Protein AF-A0A1S0TEB5-F1 (afdb_monomer)

Radius of gyration: 17.32 Å; Cα contacts (8 Å, |Δi|>4): 103; chains: 1; bounding box: 40×22×48 Å

Mean predicted aligned error: 4.89 Å

Foldseek 3Di:
DCVVPVDADAAEAEAEPVCVVVVVVVVVVCPPPRYHYHYFYFDKAFDADPPPRHGPDPDPPDPPNVRIDRPDPVSCVVRCVVVCVVVVVVVVVHD

Sequence (95 aa):
MNRTYDVNVPLVLMNSFNTDEDTKKLLRKYKNVQVDVYSFCQSKYPRILKESLMPIVKNVSDSDHDEWYPPGHGNFYEAFYNSGLLDKFLQDGKQ

Nearest PDB structures (foldseek):
  7ppr-assembly1_A  TM=9.681E-01  e=2.221E-10  Aspergillus fumigatus
  4r7p-assembly1_A  TM=9.517E-01  e=3.768E-10  Homo sapiens
  7ppr-assembly1_B  TM=9.573E-01  e=4.026E-10  Aspergillus fumigatus
  5weg-assembly1_A  TM=9.722E-01  e=1.628E-08  Saccharum hybrid cultivar SP80-3280
  2q4j-assembly2_B  TM=9.241E-01  e=1.335E-08  Arabidopsis thaliana

pLDDT: mean 90.79, std 6.61, range [63.44, 97.31]

Organism: Loa loa (NCBI:txid7209)

Solvent-accessible surface area (backbone atoms only — not comparable to full-atom values): 5944 Å² total; per-residue (Å²): 102,35,88,76,69,79,48,89,66,71,45,77,44,83,31,39,86,92,42,37,68,61,48,58,59,54,51,65,76,50,73,85,50,92,54,56,75,48,74,47,57,41,62,78,42,69,38,63,37,84,90,77,71,40,61,64,56,89,50,92,83,57,78,66,64,82,44,40,43,67,80,54,80,79,40,49,62,60,31,41,52,74,62,47,53,50,63,50,39,49,73,73,69,54,132

Structure (mmCIF, N/CA/C/O backbone):
data_AF-A0A1S0TEB5-F1
#
_entry.id   AF-A0A1S0TEB5-F1
#
loop_
_atom_site.group_PDB
_atom_site.id
_atom_site.type_symbol
_atom_site.label_atom_id
_atom_site.label_alt_id
_atom_site.label_comp_id
_atom_site.label_asym_id
_atom_site.label_entity_id
_atom_site.label_seq_id
_atom_site.pdbx_PDB_ins_code
_atom_site.Cartn_x
_atom_site.Cartn_y
_atom_site.Cartn_z
_atom_site.occupancy
_atom_site.B_iso_or_equiv
_atom_site.auth_seq_id
_atom_site.auth_comp_id
_atom_site.auth_asym_id
_atom_site.auth_atom_id
_atom_site.pdbx_PDB_model_num
ATOM 1 N N . MET A 1 1 ? -16.067 12.412 15.796 1.00 75.75 1 MET A N 1
ATOM 2 C CA . MET A 1 1 ? -16.815 11.396 15.026 1.00 75.75 1 MET A CA 1
ATOM 3 C C . MET A 1 1 ? -17.018 10.134 15.855 1.00 75.75 1 MET A C 1
ATOM 5 O O . MET A 1 1 ? -18.058 10.085 16.489 1.00 75.75 1 MET A O 1
ATOM 9 N N . ASN A 1 2 ? -16.048 9.214 15.991 1.00 86.38 2 ASN A N 1
ATOM 10 C CA . ASN A 1 2 ? -16.215 7.992 16.811 1.00 86.38 2 ASN A CA 1
ATOM 11 C C . ASN A 1 2 ? -16.688 8.285 18.250 1.00 86.38 2 ASN A C 1
ATOM 13 O O . ASN A 1 2 ? -17.743 7.822 18.655 1.00 86.38 2 ASN A O 1
ATOM 17 N N . ARG A 1 3 ? -15.992 9.177 18.976 1.00 85.75 3 ARG A N 1
ATOM 18 C CA . ARG A 1 3 ? -16.386 9.613 20.337 1.00 85.75 3 ARG A CA 1
ATOM 19 C C . ARG A 1 3 ? -17.717 10.368 20.409 1.00 85.75 3 ARG A C 1
ATOM 21 O O . ARG A 1 3 ? -18.325 10.429 21.464 1.00 85.75 3 ARG A O 1
ATOM 28 N N . THR A 1 4 ? -18.111 11.024 19.321 1.00 90.94 4 THR A N 1
ATOM 29 C CA . THR A 1 4 ? -19.290 11.903 19.284 1.00 90.94 4 THR A CA 1
ATOM 30 C C . THR A 1 4 ? -20.567 11.107 19.048 1.00 90.94 4 THR A C 1
ATOM 32 O O . THR A 1 4 ? -21.607 11.460 19.585 1.00 90.94 4 THR A O 1
ATOM 35 N N . TYR A 1 5 ? -20.477 10.054 18.234 1.00 90.88 5 TYR A N 1
ATOM 36 C CA . TYR A 1 5 ? -21.620 9.263 17.780 1.00 90.88 5 TYR A CA 1
ATOM 37 C C . TYR A 1 5 ? -21.623 7.833 18.329 1.00 90.88 5 TYR A C 1
ATOM 39 O O . TYR A 1 5 ? -22.478 7.055 17.935 1.00 90.88 5 TYR A O 1
ATOM 47 N N . ASP A 1 6 ? -20.673 7.495 19.205 1.00 88.81 6 ASP A N 1
ATOM 48 C CA . ASP A 1 6 ? -20.476 6.146 19.747 1.00 88.81 6 ASP A CA 1
ATOM 49 C C . ASP A 1 6 ? -20.420 5.066 18.651 1.00 88.81 6 ASP A C 1
ATOM 51 O O . ASP A 1 6 ? -21.086 4.035 18.685 1.00 88.81 6 ASP A O 1
ATOM 55 N N . VAL A 1 7 ? -19.623 5.349 17.617 1.00 90.44 7 VAL A N 1
ATOM 56 C CA . VAL A 1 7 ? -19.403 4.458 16.469 1.00 90.44 7 VAL A CA 1
ATOM 57 C C . VAL A 1 7 ? -17.930 4.098 16.334 1.00 90.44 7 VAL A C 1
ATOM 59 O O . VAL A 1 7 ? -17.050 4.837 16.782 1.00 90.44 7 VAL A O 1
ATOM 62 N N . ASN A 1 8 ? -17.659 2.992 15.641 1.00 87.50 8 ASN A N 1
ATOM 63 C CA . ASN A 1 8 ? -16.310 2.582 15.267 1.00 87.50 8 ASN A CA 1
ATOM 64 C C . ASN A 1 8 ? -16.125 2.612 13.740 1.00 87.50 8 ASN A C 1
ATOM 66 O O . ASN A 1 8 ? -16.434 1.643 13.033 1.00 87.50 8 ASN A O 1
ATOM 70 N N . VAL A 1 9 ? -15.652 3.755 13.236 1.00 92.38 9 VAL A N 1
ATOM 71 C CA . VAL A 1 9 ? -15.228 3.923 11.841 1.00 92.38 9 VAL A CA 1
ATOM 72 C C . VAL A 1 9 ? -13.712 3.709 11.756 1.00 92.38 9 VAL A C 1
ATOM 74 O O . VAL A 1 9 ? -12.979 4.451 12.422 1.00 92.38 9 VAL A O 1
ATOM 77 N N . PRO A 1 10 ? -13.233 2.727 10.965 1.00 93.00 10 PRO A N 1
ATOM 78 C CA . PRO A 1 10 ? -11.807 2.472 10.804 1.00 93.00 10 PRO A CA 1
ATOM 79 C C . PRO A 1 10 ? -11.147 3.518 9.894 1.00 93.00 10 PRO A C 1
ATOM 81 O O . PRO A 1 10 ? -11.761 4.021 8.952 1.00 93.00 10 PRO A O 1
ATOM 84 N N . LEU A 1 11 ? -9.870 3.808 10.143 1.00 93.75 11 LEU A N 1
ATOM 85 C CA . LEU A 1 11 ? -9.010 4.589 9.252 1.00 93.75 11 LEU A CA 1
ATOM 86 C C . LEU A 1 11 ? -8.088 3.635 8.493 1.00 93.75 11 LEU A C 1
ATOM 88 O O . LEU A 1 11 ? -7.361 2.861 9.110 1.00 93.75 11 LEU A O 1
ATOM 92 N N . VAL A 1 12 ? -8.078 3.712 7.164 1.00 95.12 12 VAL A N 1
ATOM 93 C CA . VAL A 1 12 ? -7.194 2.898 6.321 1.00 95.12 12 VAL A CA 1
ATOM 94 C C . VAL A 1 12 ? -6.219 3.805 5.581 1.00 95.12 12 VAL A C 1
ATOM 96 O O . VAL A 1 12 ? -6.635 4.730 4.886 1.00 95.12 12 VAL A O 1
ATOM 99 N N . LEU A 1 13 ? -4.921 3.540 5.726 1.00 95.50 13 LEU A N 1
ATOM 100 C CA . LEU A 1 13 ? -3.847 4.282 5.069 1.00 95.50 13 LEU A CA 1
ATOM 101 C C . LEU A 1 13 ? -3.226 3.437 3.950 1.00 95.50 13 LEU A C 1
ATOM 103 O O . LEU A 1 13 ? -2.663 2.373 4.209 1.00 95.50 13 LEU A O 1
ATOM 107 N N . MET A 1 14 ? -3.311 3.918 2.709 1.00 96.12 14 MET A N 1
ATOM 108 C CA . MET A 1 14 ? -2.564 3.343 1.589 1.00 96.12 14 MET A CA 1
ATOM 109 C C . MET A 1 14 ? -1.173 3.980 1.528 1.00 96.12 14 MET A C 1
ATOM 111 O O . MET A 1 14 ? -1.035 5.158 1.192 1.00 96.12 14 MET A O 1
ATOM 115 N N . ASN A 1 15 ? -0.143 3.195 1.828 1.00 96.31 15 ASN A N 1
ATOM 116 C CA . ASN A 1 15 ? 1.250 3.624 1.807 1.00 96.31 15 ASN A CA 1
ATOM 117 C C . ASN A 1 15 ? 1.927 3.287 0.472 1.00 96.31 15 ASN A C 1
ATOM 119 O O . ASN A 1 15 ? 1.412 2.540 -0.360 1.00 96.31 15 ASN A O 1
ATOM 123 N N . SER A 1 16 ? 3.118 3.836 0.265 1.00 93.94 16 SER A N 1
ATOM 124 C CA . SER A 1 16 ? 4.074 3.368 -0.743 1.00 93.94 16 SER A CA 1
ATOM 125 C C . SER A 1 16 ? 5.239 2.670 -0.055 1.00 93.94 16 SER A C 1
ATOM 127 O O . SER A 1 16 ? 5.455 2.879 1.137 1.00 93.94 16 SER A O 1
ATOM 129 N N . PHE A 1 17 ? 6.055 1.926 -0.801 1.00 91.25 17 PHE A N 1
ATOM 130 C CA . PHE A 1 17 ? 7.288 1.352 -0.253 1.00 91.25 17 PHE A CA 1
ATOM 131 C C . PHE A 1 17 ? 8.233 2.416 0.341 1.00 91.25 17 PHE A C 1
ATOM 133 O O . PHE A 1 17 ? 8.983 2.108 1.259 1.00 91.25 17 PHE A O 1
ATOM 140 N N . ASN A 1 18 ? 8.140 3.673 -0.115 1.00 89.44 18 ASN A N 1
ATOM 141 C CA . ASN A 1 18 ? 8.901 4.801 0.430 1.00 89.44 18 ASN A CA 1
ATOM 142 C C . ASN A 1 18 ? 8.358 5.325 1.768 1.00 89.44 18 ASN A C 1
ATOM 144 O O . ASN A 1 18 ? 9.076 6.007 2.488 1.00 89.44 18 ASN A O 1
ATOM 148 N N . THR A 1 19 ? 7.088 5.069 2.092 1.00 93.38 19 THR A N 1
ATOM 149 C CA . THR A 1 19 ? 6.415 5.663 3.261 1.00 93.38 19 THR A CA 1
ATOM 150 C C . THR A 1 19 ? 5.922 4.638 4.275 1.00 93.38 19 THR A C 1
ATOM 152 O O . THR A 1 19 ? 5.548 5.019 5.384 1.00 93.38 19 THR A O 1
ATOM 155 N N . ASP A 1 20 ? 5.903 3.351 3.929 1.00 93.00 20 ASP A N 1
ATOM 156 C CA . ASP A 1 20 ? 5.245 2.317 4.725 1.00 93.00 20 ASP A CA 1
ATOM 157 C C . ASP A 1 20 ? 5.899 2.117 6.097 1.00 93.00 20 ASP A C 1
ATOM 159 O O . ASP A 1 20 ? 5.224 2.183 7.126 1.00 93.00 20 ASP A O 1
ATOM 163 N N . GLU A 1 21 ? 7.224 1.971 6.137 1.00 92.31 21 GLU A N 1
ATOM 164 C CA . GLU A 1 21 ? 7.956 1.761 7.391 1.00 92.31 21 GLU A CA 1
ATOM 165 C C . GLU A 1 21 ? 7.858 2.961 8.336 1.00 92.31 21 GLU A C 1
ATOM 167 O O . GLU A 1 21 ? 7.634 2.805 9.541 1.00 92.31 21 GLU A O 1
ATOM 172 N N . ASP A 1 22 ? 7.965 4.175 7.805 1.00 93.31 22 ASP A N 1
ATOM 173 C CA . ASP A 1 22 ? 7.878 5.384 8.619 1.00 93.31 22 ASP A CA 1
ATOM 174 C C . ASP A 1 22 ? 6.450 5.643 9.105 1.00 93.31 22 ASP A C 1
ATOM 176 O O . ASP A 1 22 ? 6.252 6.008 10.270 1.00 93.31 22 ASP A O 1
ATOM 180 N N . THR A 1 23 ? 5.445 5.338 8.280 1.00 92.56 23 THR A N 1
ATOM 181 C CA . THR A 1 23 ? 4.035 5.378 8.690 1.00 92.56 23 THR A CA 1
ATOM 182 C C . THR A 1 23 ? 3.778 4.378 9.815 1.00 92.56 23 THR A C 1
ATOM 184 O O . THR A 1 23 ? 3.242 4.751 10.860 1.00 92.56 23 THR A O 1
ATOM 187 N N . LYS A 1 24 ? 4.235 3.128 9.679 1.00 90.31 24 LYS A N 1
ATOM 188 C CA . LYS A 1 24 ? 4.110 2.096 10.725 1.00 90.31 24 LYS A CA 1
ATOM 189 C C . LYS A 1 24 ? 4.787 2.504 12.033 1.00 90.31 24 LYS A C 1
ATOM 191 O O . LYS A 1 24 ? 4.231 2.265 13.108 1.00 90.31 24 LYS A O 1
ATOM 196 N N . LYS A 1 25 ? 5.968 3.130 11.979 1.00 91.69 25 LYS A N 1
ATOM 197 C CA . LYS A 1 25 ? 6.646 3.668 13.175 1.00 91.69 25 LYS A CA 1
ATOM 198 C C . LYS A 1 25 ? 5.825 4.780 13.826 1.00 91.69 25 LYS A C 1
ATOM 200 O O . LYS A 1 25 ? 5.683 4.786 15.050 1.00 91.69 25 LYS A O 1
ATOM 205 N N . LEU A 1 26 ? 5.268 5.694 13.031 1.00 89.50 26 LEU A N 1
ATOM 206 C CA . LEU A 1 26 ? 4.460 6.809 13.521 1.00 89.50 26 LEU A CA 1
ATOM 207 C C . LEU A 1 26 ? 3.151 6.333 14.166 1.00 89.50 26 LEU A C 1
ATOM 209 O O . LEU A 1 26 ? 2.797 6.814 15.244 1.00 89.50 26 LEU A O 1
ATOM 213 N N . LEU A 1 27 ? 2.479 5.343 13.572 1.00 87.44 27 LEU A N 1
ATOM 214 C CA . LEU A 1 27 ? 1.224 4.779 14.085 1.00 87.44 27 LEU A CA 1
ATOM 215 C C . LEU A 1 27 ? 1.354 4.215 15.505 1.00 87.44 27 LEU A C 1
ATOM 217 O O . LEU A 1 27 ? 0.404 4.282 16.285 1.00 87.44 27 LEU A O 1
ATOM 221 N N . ARG A 1 28 ? 2.546 3.753 15.908 1.00 85.19 28 ARG A N 1
ATOM 222 C CA . ARG A 1 28 ? 2.799 3.299 17.289 1.00 85.19 28 ARG A CA 1
ATOM 223 C C . ARG A 1 28 ? 2.552 4.391 18.335 1.00 85.19 28 ARG A C 1
ATOM 225 O O . ARG A 1 28 ? 2.262 4.049 19.478 1.00 85.19 28 ARG A O 1
ATOM 232 N N . LYS A 1 29 ? 2.640 5.675 17.965 1.00 85.31 29 LYS A N 1
ATOM 233 C CA . LYS A 1 29 ? 2.368 6.810 18.864 1.00 85.31 29 LYS A CA 1
ATOM 234 C C . LYS A 1 29 ? 0.873 7.028 19.121 1.00 85.31 29 LYS A C 1
ATOM 236 O O . LYS A 1 29 ? 0.521 7.633 20.127 1.00 85.31 29 LYS A O 1
ATOM 241 N N . TYR A 1 30 ? 0.001 6.519 18.250 1.00 81.50 30 TYR A N 1
ATOM 242 C CA . TYR A 1 30 ? -1.446 6.764 18.285 1.00 81.50 30 TYR A CA 1
ATOM 243 C C . TYR A 1 30 ? -2.262 5.589 18.838 1.00 81.50 30 TYR A C 1
ATOM 245 O O . TYR A 1 30 ? -3.485 5.594 18.737 1.00 81.50 30 TYR A O 1
ATOM 253 N N . LYS A 1 31 ? -1.614 4.613 19.490 1.00 76.00 31 LYS A N 1
ATOM 254 C CA . LYS A 1 31 ? -2.274 3.426 20.070 1.00 76.00 31 LYS A CA 1
ATOM 255 C C . LYS A 1 31 ? -3.397 3.733 21.071 1.00 76.00 31 LYS A C 1
ATOM 257 O O . LYS A 1 31 ? -4.245 2.882 21.291 1.00 76.00 31 LYS A O 1
ATOM 262 N N . ASN A 1 32 ? -3.399 4.925 21.671 1.00 80.62 32 ASN A N 1
ATOM 263 C CA . ASN A 1 32 ? -4.383 5.328 22.683 1.00 80.62 32 ASN A CA 1
ATOM 264 C C . ASN A 1 32 ? -5.556 6.141 22.105 1.00 80.62 32 ASN A C 1
ATOM 266 O O . ASN A 1 32 ? -6.372 6.667 22.862 1.00 80.62 32 ASN A O 1
ATOM 270 N N . VAL A 1 33 ? -5.631 6.306 20.781 1.00 82.75 33 VAL A N 1
ATOM 271 C CA . VAL A 1 33 ? -6.755 6.983 20.125 1.00 82.75 33 VAL A CA 1
ATOM 272 C C . VAL A 1 33 ? -7.849 5.955 19.844 1.00 82.75 33 VAL A C 1
ATOM 274 O O . VAL A 1 33 ? -7.562 4.863 19.371 1.00 82.75 33 VAL A O 1
ATOM 277 N N . GLN A 1 34 ? -9.109 6.304 20.117 1.00 81.69 34 GLN A N 1
ATOM 278 C CA . GLN A 1 34 ? -10.280 5.449 19.873 1.00 81.69 34 GLN A CA 1
ATOM 279 C C . GLN A 1 34 ? -10.627 5.385 18.369 1.00 81.69 34 GLN A C 1
ATOM 281 O O . GLN A 1 34 ? -11.654 5.901 17.914 1.00 81.69 34 GLN A O 1
ATOM 286 N N . VAL A 1 35 ? -9.717 4.817 17.583 1.00 88.00 35 VAL A N 1
ATOM 287 C CA . VAL A 1 35 ? -9.863 4.566 16.149 1.00 88.00 35 VAL A CA 1
ATOM 288 C C . VAL A 1 35 ? -9.016 3.359 15.762 1.00 88.00 35 VAL A C 1
ATOM 290 O O . VAL A 1 35 ? -7.823 3.312 16.060 1.00 88.00 35 VAL A O 1
ATOM 293 N N . ASP A 1 36 ? -9.625 2.397 15.076 1.00 90.38 36 ASP A N 1
ATOM 294 C CA . ASP A 1 36 ? -8.882 1.287 14.491 1.00 90.38 36 ASP A CA 1
ATOM 295 C C . ASP A 1 36 ? -8.160 1.781 13.236 1.00 90.38 36 ASP A C 1
ATOM 297 O O . ASP A 1 36 ? -8.799 2.215 12.274 1.00 90.38 36 ASP A O 1
ATOM 301 N N . VAL A 1 37 ? -6.826 1.740 13.252 1.00 92.38 37 VAL A N 1
ATOM 302 C CA . VAL A 1 37 ? -6.004 2.163 12.115 1.00 92.38 37 VAL A CA 1
ATOM 303 C C . VAL A 1 37 ? -5.394 0.953 11.427 1.00 92.38 37 VAL A C 1
ATOM 305 O O . VAL A 1 37 ? -4.659 0.180 12.040 1.00 92.38 37 VAL A O 1
ATOM 308 N N . TYR A 1 38 ? -5.659 0.837 10.132 1.00 93.19 38 TYR A N 1
ATOM 309 C CA . TYR A 1 38 ? -5.095 -0.166 9.242 1.00 93.19 38 TYR A CA 1
ATOM 310 C C . TYR A 1 38 ? -4.200 0.519 8.214 1.00 93.19 38 TYR A C 1
ATOM 312 O O . TYR A 1 38 ? -4.428 1.664 7.825 1.00 93.19 38 TYR A O 1
ATOM 320 N N . SER A 1 39 ? -3.182 -0.189 7.744 1.00 94.50 39 SER A N 1
ATOM 321 C CA . SER A 1 39 ? -2.334 0.286 6.657 1.00 94.50 39 SER A CA 1
ATOM 322 C C . SER A 1 39 ? -1.982 -0.858 5.726 1.00 94.50 39 SER A C 1
ATOM 324 O O . SER A 1 39 ? -1.698 -1.959 6.199 1.00 94.50 39 SER A O 1
ATOM 326 N N . PHE A 1 40 ? -1.941 -0.580 4.430 1.00 95.81 40 PHE A N 1
ATOM 327 C CA . PHE A 1 40 ? -1.445 -1.507 3.419 1.00 95.81 40 PHE A CA 1
ATOM 328 C C . PHE A 1 40 ? -0.524 -0.768 2.451 1.00 95.81 40 PHE A C 1
ATOM 330 O O . PHE A 1 40 ? -0.656 0.439 2.245 1.00 95.81 40 PHE A O 1
ATOM 337 N N . CYS A 1 41 ? 0.433 -1.491 1.880 1.00 95.62 41 CYS A N 1
ATOM 338 C CA . CYS A 1 41 ? 1.392 -0.928 0.942 1.00 95.62 41 CYS A CA 1
ATOM 339 C C . CYS A 1 41 ? 0.921 -1.194 -0.489 1.00 95.62 41 CYS A C 1
ATOM 341 O O . CYS A 1 41 ? 0.572 -2.325 -0.827 1.00 95.62 41 CYS A O 1
ATOM 343 N N . GLN A 1 42 ? 0.904 -0.153 -1.319 1.00 96.12 42 GLN A N 1
ATOM 344 C CA . GLN A 1 42 ? 0.654 -0.302 -2.749 1.00 96.12 42 GLN A CA 1
ATOM 345 C C . GLN A 1 42 ? 1.822 -1.026 -3.436 1.00 96.12 42 GLN A C 1
ATOM 347 O O . GLN A 1 42 ? 2.939 -1.081 -2.910 1.00 96.12 42 GLN A O 1
ATOM 352 N N . SER A 1 43 ? 1.577 -1.565 -4.626 1.00 95.00 43 SER A N 1
ATOM 353 C CA . SER A 1 43 ? 2.581 -2.300 -5.390 1.00 95.00 43 SER A CA 1
ATOM 354 C C . SER A 1 43 ? 3.773 -1.421 -5.796 1.00 95.00 43 SER A C 1
ATOM 356 O O . SER A 1 43 ? 3.721 -0.190 -5.794 1.00 95.00 43 SER A O 1
ATOM 358 N N . LYS A 1 44 ? 4.869 -2.075 -6.184 1.00 92.81 44 LYS A N 1
ATOM 359 C CA . LYS A 1 44 ? 6.116 -1.446 -6.630 1.00 92.81 44 LYS A CA 1
ATOM 360 C C . LYS A 1 44 ? 6.485 -2.017 -7.997 1.00 92.81 44 LYS A C 1
ATOM 362 O O . LYS A 1 44 ? 6.637 -3.228 -8.121 1.00 92.81 44 LYS A O 1
ATOM 367 N N . TYR A 1 45 ? 6.556 -1.166 -9.017 1.00 93.12 45 TYR A N 1
ATOM 368 C CA . TYR A 1 45 ? 6.773 -1.575 -10.409 1.00 93.12 45 TYR A CA 1
ATOM 369 C C . TYR A 1 45 ? 8.138 -1.067 -10.892 1.00 93.12 45 TYR A C 1
ATOM 371 O O . TYR A 1 45 ? 8.557 0.020 -10.479 1.00 93.12 45 TYR A O 1
ATOM 379 N N . PRO A 1 46 ? 8.865 -1.836 -11.721 1.00 93.50 46 PRO A N 1
ATOM 380 C CA . PRO A 1 46 ? 10.150 -1.397 -12.237 1.00 93.50 46 PRO A CA 1
ATOM 381 C C . PRO A 1 46 ? 9.938 -0.326 -13.304 1.00 93.50 46 PRO A C 1
ATOM 383 O O . PRO A 1 46 ? 9.063 -0.445 -14.165 1.00 93.50 46 PRO A O 1
ATOM 386 N N . ARG A 1 47 ? 10.746 0.730 -13.267 1.00 93.19 47 ARG A N 1
ATOM 387 C CA . ARG A 1 47 ? 10.773 1.726 -14.338 1.00 93.19 47 ARG A CA 1
ATOM 388 C C . ARG A 1 47 ? 11.316 1.090 -15.613 1.00 93.19 47 ARG A C 1
ATOM 390 O O . ARG A 1 47 ? 12.128 0.166 -15.574 1.00 93.19 47 ARG A O 1
ATOM 397 N N . ILE A 1 48 ? 10.879 1.625 -16.745 1.00 94.38 48 ILE A N 1
ATOM 398 C CA . ILE A 1 48 ? 11.267 1.167 -18.077 1.00 94.38 48 ILE A CA 1
ATOM 399 C C . ILE A 1 48 ? 12.209 2.196 -18.710 1.00 94.38 48 ILE A C 1
ATOM 401 O O . ILE A 1 48 ? 11.924 3.396 -18.680 1.00 94.38 48 ILE A O 1
ATOM 405 N N . LEU A 1 49 ? 13.319 1.730 -19.291 1.00 94.00 49 LEU A N 1
ATOM 406 C CA . LEU A 1 49 ? 14.207 2.551 -20.116 1.00 94.00 49 LEU A CA 1
ATOM 407 C C . LEU A 1 49 ? 13.482 2.968 -21.393 1.00 94.00 49 LEU A C 1
ATOM 409 O O . LEU A 1 49 ? 12.923 2.130 -22.101 1.00 94.00 49 LEU A O 1
ATOM 413 N N . LYS A 1 50 ? 13.525 4.259 -21.722 1.00 94.56 50 LYS A N 1
ATOM 414 C CA . LYS A 1 50 ? 12.7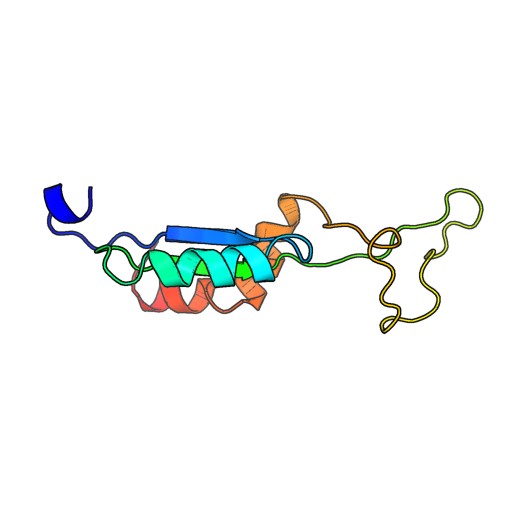96 4.803 -22.873 1.00 94.56 50 LYS A CA 1
ATOM 415 C C . LYS A 1 50 ? 13.326 4.256 -24.200 1.00 94.56 50 LYS A C 1
ATOM 417 O O . LYS A 1 50 ? 12.545 4.032 -25.118 1.00 94.56 50 LYS A O 1
ATOM 422 N N . GLU A 1 51 ? 14.636 4.058 -24.301 1.00 95.69 51 GLU A N 1
ATOM 423 C CA . GLU A 1 51 ? 15.318 3.679 -25.539 1.00 95.69 51 GLU A CA 1
ATOM 424 C C . GLU A 1 51 ? 15.134 2.193 -25.864 1.00 95.69 51 GLU A C 1
ATOM 426 O O . GLU A 1 51 ? 14.903 1.845 -27.018 1.00 95.69 51 GLU A O 1
ATOM 431 N N . SER A 1 52 ? 15.236 1.317 -24.859 1.00 94.88 52 SER A N 1
ATOM 432 C CA . SER A 1 52 ? 15.147 -0.139 -25.046 1.00 94.88 52 SER A CA 1
ATOM 433 C C . SER A 1 52 ? 13.759 -0.713 -24.775 1.00 94.88 52 SER A C 1
ATOM 435 O O . SER A 1 52 ? 13.500 -1.850 -25.158 1.00 94.88 52 SER A O 1
ATOM 437 N N . LEU A 1 53 ? 12.882 0.043 -24.105 1.00 94.88 53 LEU A N 1
ATOM 438 C CA . LEU A 1 53 ? 11.596 -0.426 -23.576 1.00 94.88 53 LEU A CA 1
ATOM 439 C C . LEU A 1 53 ? 11.725 -1.623 -22.615 1.00 94.88 53 LEU A C 1
ATOM 441 O O . LEU A 1 53 ? 10.758 -2.346 -22.382 1.00 94.88 53 LEU A O 1
ATOM 445 N N . MET A 1 54 ? 12.908 -1.808 -22.025 1.00 94.69 54 MET A N 1
ATOM 446 C CA . MET A 1 54 ? 13.193 -2.860 -21.048 1.00 94.69 54 MET A CA 1
ATOM 447 C C . MET A 1 54 ? 13.234 -2.297 -19.620 1.00 94.69 54 MET A C 1
ATOM 449 O O . MET A 1 54 ? 13.538 -1.112 -19.444 1.00 94.69 54 MET A O 1
ATOM 453 N N . PRO A 1 55 ? 12.968 -3.119 -18.587 1.00 92.25 55 PRO A N 1
ATOM 454 C CA . PRO A 1 55 ? 13.139 -2.710 -17.197 1.00 92.25 55 PRO A CA 1
ATOM 455 C C . PRO A 1 55 ? 14.555 -2.199 -16.914 1.00 92.25 55 PRO A C 1
ATOM 457 O O . PRO A 1 55 ? 15.529 -2.784 -17.385 1.00 92.25 55 PRO A O 1
ATOM 460 N N . ILE A 1 56 ? 14.658 -1.118 -16.134 1.00 91.38 56 ILE A N 1
ATOM 461 C CA . ILE A 1 56 ? 15.948 -0.618 -15.627 1.00 91.38 56 ILE A CA 1
ATOM 462 C C . ILE A 1 56 ? 16.558 -1.653 -14.671 1.00 91.38 56 ILE A C 1
ATOM 464 O O . ILE A 1 56 ? 17.753 -1.941 -14.739 1.00 91.38 56 ILE A O 1
ATOM 468 N N . VAL A 1 57 ? 15.705 -2.252 -13.834 1.00 89.69 57 VAL A N 1
ATOM 469 C CA . VAL A 1 57 ? 16.103 -3.210 -12.802 1.00 89.69 57 VAL A CA 1
ATOM 470 C C . VAL A 1 57 ? 16.675 -4.475 -13.429 1.00 89.69 57 VAL A C 1
ATOM 472 O O . VAL A 1 57 ? 16.068 -5.089 -14.310 1.00 89.69 57 VAL A O 1
ATOM 475 N N . LYS A 1 58 ? 17.843 -4.900 -12.946 1.00 84.62 58 LYS A N 1
ATOM 476 C CA . LYS A 1 58 ? 18.472 -6.158 -13.384 1.00 84.62 58 LYS A CA 1
ATOM 477 C C . LYS A 1 58 ? 18.042 -7.344 -12.533 1.00 84.62 58 LYS A C 1
ATOM 479 O O . LYS A 1 58 ? 17.988 -8.462 -13.034 1.00 84.62 58 LYS A O 1
ATOM 484 N N . ASN A 1 59 ? 17.728 -7.097 -11.262 1.00 82.62 59 ASN A N 1
ATOM 485 C CA . ASN A 1 59 ? 17.283 -8.103 -10.307 1.00 82.62 59 ASN A CA 1
ATOM 486 C C . ASN A 1 59 ? 16.137 -7.558 -9.451 1.00 82.62 59 ASN A C 1
ATOM 488 O O . ASN A 1 59 ? 16.099 -6.382 -9.108 1.00 82.62 59 ASN A O 1
ATOM 492 N N . VAL A 1 60 ? 15.218 -8.432 -9.039 1.00 77.25 60 VAL A N 1
ATOM 493 C CA . VAL A 1 60 ? 14.093 -8.051 -8.162 1.00 77.25 60 VAL A CA 1
ATOM 494 C C . VAL A 1 60 ? 14.567 -7.711 -6.744 1.00 77.25 60 VAL A C 1
ATOM 496 O O . VAL A 1 60 ? 13.936 -6.927 -6.044 1.00 77.25 60 VAL A O 1
ATOM 499 N N . SER A 1 61 ? 15.694 -8.289 -6.325 1.00 77.56 61 SER A N 1
ATOM 500 C CA . SER A 1 61 ? 16.326 -8.025 -5.032 1.00 77.56 61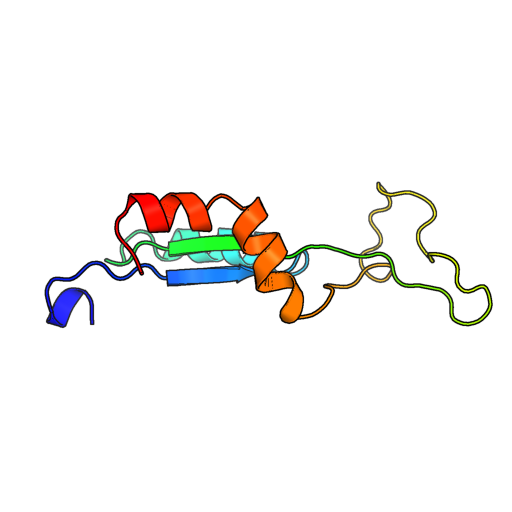 SER A CA 1
ATOM 501 C C . SER A 1 61 ? 17.145 -6.736 -5.003 1.00 77.56 61 SER A C 1
ATOM 503 O O . SER A 1 61 ? 17.689 -6.411 -3.949 1.00 77.56 61 SER A O 1
ATOM 505 N N . ASP A 1 62 ? 17.294 -6.044 -6.138 1.00 67.69 62 ASP A N 1
ATOM 506 C CA . ASP A 1 62 ? 18.109 -4.836 -6.190 1.00 67.69 62 ASP A CA 1
ATOM 507 C C . ASP A 1 62 ? 17.454 -3.725 -5.366 1.00 67.69 62 ASP A C 1
ATOM 509 O O . ASP A 1 62 ? 16.260 -3.425 -5.493 1.00 67.69 62 ASP A O 1
ATOM 513 N N . SER A 1 63 ? 18.237 -3.167 -4.448 1.00 63.44 63 SER A N 1
ATOM 514 C CA . SER A 1 63 ? 17.740 -2.265 -3.411 1.00 63.44 63 SER A CA 1
ATOM 515 C C . SER A 1 63 ? 17.600 -0.825 -3.881 1.00 63.44 63 SER A C 1
ATOM 517 O O . SER A 1 63 ? 17.041 -0.021 -3.134 1.00 63.44 63 SER A O 1
ATOM 519 N N . ASP A 1 64 ? 18.084 -0.488 -5.080 1.00 78.81 64 ASP A N 1
ATOM 520 C CA . ASP A 1 64 ? 17.970 0.871 -5.601 1.00 78.81 64 ASP A CA 1
ATOM 521 C C . ASP A 1 64 ? 16.490 1.256 -5.691 1.00 78.81 64 ASP A C 1
ATOM 523 O O . ASP A 1 64 ? 15.692 0.596 -6.350 1.00 78.81 64 ASP A O 1
ATOM 527 N N . HIS A 1 65 ? 16.083 2.269 -4.931 1.00 75.88 65 HIS A N 1
ATOM 528 C CA . HIS A 1 65 ? 14.692 2.706 -4.872 1.00 75.88 65 HIS A CA 1
ATOM 529 C C . HIS A 1 65 ? 14.307 3.562 -6.079 1.00 75.88 65 HIS A C 1
ATOM 531 O O . HIS A 1 65 ? 13.120 3.604 -6.418 1.00 75.88 65 HIS A O 1
ATOM 537 N N . ASP A 1 66 ? 15.279 4.169 -6.761 1.00 86.06 66 ASP A N 1
ATOM 538 C CA . ASP A 1 66 ? 15.031 5.087 -7.872 1.00 86.06 66 ASP A CA 1
ATOM 539 C C . ASP A 1 66 ? 14.646 4.348 -9.157 1.00 86.06 66 ASP A C 1
ATOM 541 O O . ASP A 1 66 ? 13.892 4.876 -9.978 1.00 86.06 66 ASP A O 1
ATOM 545 N N . GLU A 1 67 ? 15.059 3.087 -9.301 1.00 91.19 67 GLU A N 1
ATOM 546 C CA . GLU A 1 67 ? 14.697 2.226 -10.436 1.00 91.19 67 GLU A CA 1
ATOM 547 C C . GLU A 1 67 ? 13.244 1.736 -10.394 1.00 91.19 67 GLU A C 1
ATOM 549 O O . GLU A 1 67 ? 12.754 1.119 -11.343 1.00 91.19 67 GLU A O 1
ATOM 554 N N . TRP A 1 68 ? 12.522 2.035 -9.317 1.00 92.31 68 TRP A N 1
ATOM 555 C CA . TRP A 1 68 ? 11.148 1.605 -9.121 1.00 92.31 68 TRP A CA 1
ATOM 556 C C . TRP A 1 68 ? 10.220 2.789 -8.879 1.00 92.31 68 TRP A C 1
ATOM 558 O O . TRP A 1 68 ? 10.633 3.902 -8.548 1.00 92.31 68 TRP A O 1
ATOM 568 N N . TYR A 1 69 ? 8.926 2.552 -9.055 1.00 93.12 69 TYR A N 1
ATOM 569 C CA . TYR A 1 69 ? 7.906 3.559 -8.808 1.00 93.12 69 TYR A CA 1
ATOM 570 C C . TYR A 1 69 ? 6.608 2.923 -8.291 1.00 93.12 69 TYR A C 1
ATOM 572 O O . TYR A 1 69 ? 6.320 1.760 -8.594 1.00 93.12 69 TYR A O 1
ATOM 580 N N . PRO A 1 70 ? 5.816 3.659 -7.490 1.00 94.12 70 PRO A N 1
ATOM 581 C CA . PRO A 1 70 ? 4.445 3.265 -7.212 1.00 94.12 70 PRO A CA 1
ATOM 582 C C . PRO A 1 70 ? 3.604 3.473 -8.486 1.00 94.12 70 PRO A C 1
ATOM 584 O O . PRO A 1 70 ? 3.654 4.562 -9.060 1.00 94.12 70 PRO A O 1
ATOM 587 N N . PRO A 1 71 ? 2.794 2.495 -8.923 1.00 93.94 71 PRO A N 1
ATOM 588 C CA . PRO A 1 71 ? 2.009 2.558 -10.165 1.00 93.94 71 PRO A CA 1
ATOM 589 C C . PRO A 1 71 ? 0.833 3.562 -10.136 1.00 93.94 71 PRO A C 1
ATOM 591 O O . PRO A 1 71 ? -0.046 3.527 -10.995 1.00 93.94 71 PRO A O 1
ATOM 594 N N . GLY A 1 72 ? 0.817 4.487 -9.173 1.00 91.56 72 GLY A N 1
ATOM 595 C CA . GLY A 1 72 ? -0.211 5.507 -8.997 1.00 91.56 72 GLY A CA 1
ATOM 596 C C . GLY A 1 72 ? -1.443 5.010 -8.238 1.00 91.56 72 GLY A C 1
ATOM 597 O O . GLY A 1 72 ? -1.592 3.831 -7.925 1.00 91.56 72 GLY A O 1
ATOM 598 N N . HIS A 1 73 ? -2.369 5.930 -7.954 1.00 91.62 73 HIS A N 1
ATOM 599 C CA . HIS A 1 73 ? -3.521 5.661 -7.084 1.00 91.62 73 HIS A CA 1
ATOM 600 C C . HIS A 1 73 ? -4.535 4.650 -7.648 1.00 91.62 73 HIS A C 1
ATOM 602 O O . HIS A 1 73 ? -5.345 4.125 -6.892 1.00 91.62 73 HIS A O 1
ATOM 608 N N . GLY A 1 74 ? -4.473 4.325 -8.944 1.00 92.56 74 GLY A N 1
ATOM 609 C CA . GLY A 1 74 ? -5.308 3.278 -9.547 1.00 92.56 74 GLY A CA 1
ATOM 610 C C . GLY A 1 74 ? -4.988 1.867 -9.039 1.00 92.56 74 GLY A C 1
ATOM 611 O O . GLY A 1 74 ? -5.871 1.013 -9.018 1.00 92.56 74 GLY A O 1
ATOM 612 N N . ASN A 1 75 ? -3.766 1.631 -8.551 1.00 95.75 75 ASN A N 1
ATOM 613 C CA . ASN A 1 75 ? -3.375 0.351 -7.949 1.00 95.75 75 ASN A CA 1
ATOM 614 C C . ASN A 1 75 ? -4.043 0.090 -6.590 1.00 95.75 75 ASN A C 1
ATOM 616 O O . ASN A 1 75 ? -3.936 -1.016 -6.069 1.00 95.75 75 ASN A O 1
ATOM 620 N N . PHE A 1 76 ? -4.795 1.059 -6.053 1.00 95.62 76 PHE A N 1
ATOM 621 C CA . PHE A 1 76 ? -5.594 0.888 -4.844 1.00 95.62 76 PHE A CA 1
ATOM 622 C C . PHE A 1 76 ? -6.403 -0.413 -4.854 1.00 95.62 76 PHE A C 1
ATOM 624 O O . PHE A 1 76 ? -6.329 -1.159 -3.888 1.00 95.62 76 PHE A O 1
ATOM 631 N N . TYR A 1 77 ? -7.131 -0.719 -5.934 1.00 95.75 77 TYR A N 1
ATOM 632 C CA . TYR A 1 77 ? -8.012 -1.892 -5.974 1.00 95.75 77 TYR A CA 1
ATOM 633 C C . TYR A 1 77 ? -7.245 -3.206 -5.818 1.00 95.75 77 TYR A C 1
ATOM 635 O O . TYR A 1 77 ? -7.598 -4.035 -4.985 1.00 95.75 77 TYR A O 1
ATOM 643 N N . GLU A 1 78 ? -6.171 -3.370 -6.590 1.00 96.50 78 GLU A N 1
ATOM 644 C CA . GLU A 1 78 ? -5.323 -4.561 -6.550 1.00 96.50 78 GLU A CA 1
ATOM 645 C C . GLU A 1 78 ? -4.613 -4.683 -5.198 1.00 96.50 78 GLU A C 1
ATOM 647 O O . GLU A 1 78 ? -4.658 -5.734 -4.561 1.00 96.50 78 GLU A O 1
ATOM 652 N N . ALA A 1 79 ? -3.995 -3.601 -4.721 1.00 96.81 79 ALA A N 1
ATOM 653 C CA . ALA A 1 79 ? -3.268 -3.604 -3.458 1.00 96.81 79 ALA A CA 1
ATOM 654 C C . ALA A 1 79 ? -4.194 -3.815 -2.250 1.00 96.81 79 ALA A C 1
ATOM 656 O O . ALA A 1 79 ? -3.840 -4.538 -1.320 1.00 96.81 79 ALA A O 1
ATOM 657 N N . PHE A 1 80 ? -5.390 -3.227 -2.263 1.00 97.31 80 PHE A N 1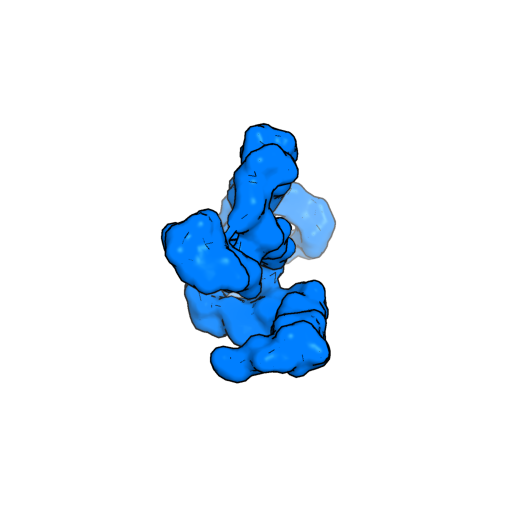
ATOM 658 C CA . PHE A 1 80 ? -6.367 -3.379 -1.190 1.00 97.31 80 PHE A CA 1
ATOM 659 C C . PHE A 1 80 ? -6.960 -4.787 -1.159 1.00 97.31 80 PHE A C 1
ATOM 661 O O . PHE A 1 80 ? -7.046 -5.379 -0.083 1.00 97.31 80 PHE A O 1
ATOM 668 N N . TYR A 1 81 ? -7.282 -5.354 -2.325 1.00 97.12 81 TYR A N 1
ATOM 669 C CA . TYR A 1 81 ? -7.690 -6.753 -2.450 1.00 97.12 81 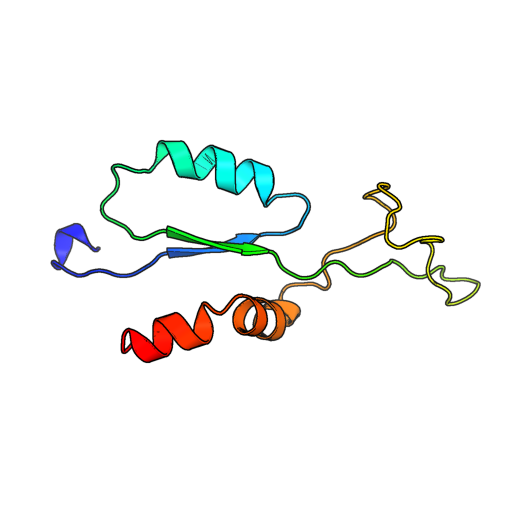TYR A CA 1
ATOM 670 C C . TYR A 1 81 ? -6.598 -7.691 -1.913 1.00 97.12 81 TYR A C 1
ATOM 672 O O . TYR A 1 81 ? -6.837 -8.462 -0.985 1.00 97.12 81 TYR A O 1
ATOM 680 N N . ASN A 1 82 ? -5.362 -7.540 -2.398 1.00 96.81 82 ASN A N 1
ATOM 681 C CA . ASN A 1 82 ? -4.228 -8.380 -1.995 1.00 96.81 82 ASN A CA 1
ATOM 682 C C . ASN A 1 82 ? -3.827 -8.208 -0.521 1.00 96.81 82 ASN A C 1
ATOM 684 O O . ASN A 1 82 ? -3.196 -9.094 0.050 1.00 96.81 82 ASN A O 1
ATOM 688 N N . SER A 1 83 ? -4.184 -7.087 0.112 1.00 96.75 83 SER A N 1
ATOM 689 C CA . SER A 1 83 ? -3.934 -6.870 1.542 1.00 96.75 83 SER A CA 1
ATOM 690 C C . SER A 1 83 ? -4.821 -7.721 2.460 1.00 96.75 83 SER A C 1
ATOM 692 O O . SER A 1 83 ? -4.542 -7.808 3.656 1.00 96.75 83 SER A O 1
ATOM 694 N N . GLY A 1 84 ? -5.913 -8.296 1.939 1.00 97.19 84 GLY A N 1
ATOM 695 C CA . GLY A 1 84 ? -6.937 -8.993 2.726 1.00 97.19 84 GLY A CA 1
ATOM 696 C C . GLY A 1 84 ? -7.854 -8.065 3.536 1.00 97.19 84 GLY A C 1
ATOM 697 O O . GLY A 1 84 ? -8.793 -8.533 4.178 1.00 97.19 84 GLY A O 1
ATOM 698 N N . LEU A 1 85 ? -7.624 -6.744 3.507 1.00 97.12 85 LEU A N 1
ATOM 699 C CA . LEU A 1 85 ? -8.475 -5.776 4.203 1.00 97.12 85 LEU A CA 1
ATOM 700 C C . LEU A 1 85 ? -9.870 -5.679 3.584 1.00 97.12 85 LEU A C 1
ATOM 702 O O . LEU A 1 85 ? -10.827 -5.469 4.323 1.00 97.12 85 LEU A O 1
ATOM 706 N N . LEU A 1 86 ? -9.998 -5.861 2.265 1.00 96.88 86 LEU A N 1
ATOM 707 C CA . LEU A 1 86 ? -11.306 -5.899 1.610 1.00 96.88 86 LEU A CA 1
ATOM 708 C C . LEU A 1 86 ? -12.188 -6.996 2.218 1.00 96.88 86 LEU A C 1
ATOM 710 O O . LEU A 1 86 ? -13.264 -6.702 2.734 1.00 96.88 86 LEU A O 1
ATOM 714 N N . ASP A 1 87 ? -11.702 -8.238 2.210 1.00 97.06 87 ASP A N 1
ATOM 715 C CA . ASP A 1 87 ? -12.436 -9.386 2.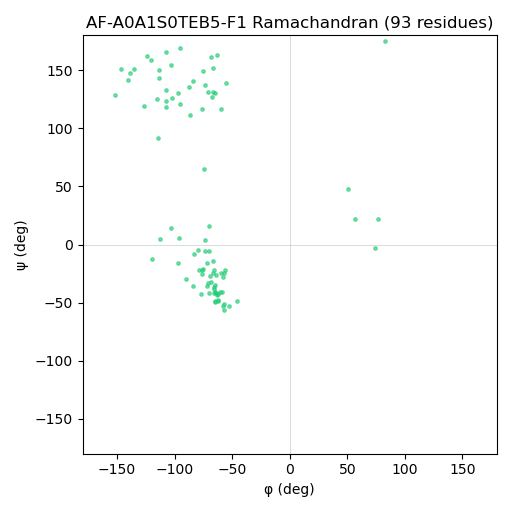745 1.00 97.06 87 ASP A CA 1
ATOM 716 C C . ASP A 1 87 ? -12.732 -9.211 4.232 1.00 97.06 87 ASP A C 1
ATOM 718 O O . ASP A 1 87 ? -13.848 -9.476 4.682 1.00 97.06 87 ASP A O 1
ATOM 722 N N . LYS A 1 88 ? -11.756 -8.698 4.990 1.00 96.81 88 LYS A N 1
ATOM 723 C CA . LYS A 1 88 ? -11.938 -8.373 6.404 1.00 96.81 88 LYS A CA 1
ATOM 724 C C . LYS A 1 88 ? -13.092 -7.392 6.618 1.00 96.81 88 LYS A C 1
ATOM 726 O O . LYS A 1 88 ? -13.955 -7.650 7.450 1.00 96.81 88 LYS A O 1
ATOM 731 N N . PHE A 1 89 ? -13.122 -6.268 5.905 1.00 96.50 89 PHE A N 1
ATOM 732 C CA . PHE A 1 89 ? -14.153 -5.257 6.135 1.00 96.50 89 PHE A CA 1
A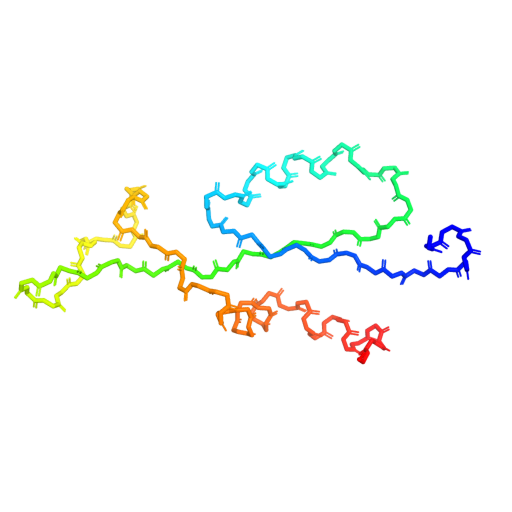TOM 733 C C . PHE A 1 89 ? -15.534 -5.703 5.660 1.00 96.50 89 PHE A C 1
ATOM 735 O O . PHE A 1 89 ? -16.522 -5.373 6.315 1.00 96.50 89 PHE A O 1
ATOM 742 N N .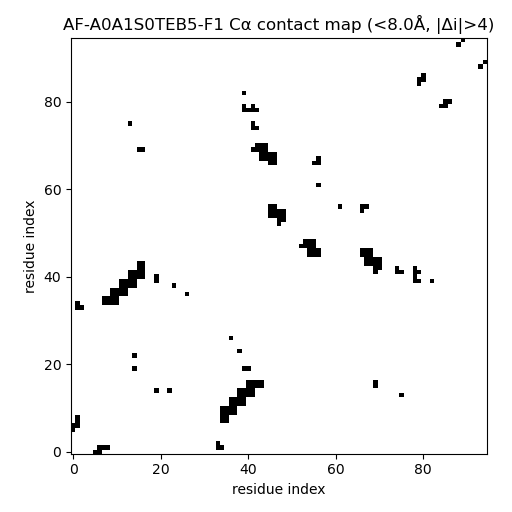 LEU A 1 90 ? -15.612 -6.496 4.590 1.00 96.62 90 LEU A N 1
ATOM 743 C CA . LEU A 1 90 ? -16.865 -7.127 4.176 1.00 96.62 90 LEU A CA 1
ATOM 744 C C . LEU A 1 90 ? -17.388 -8.089 5.256 1.00 96.62 90 LEU A C 1
ATOM 746 O O . LEU A 1 90 ? -18.575 -8.056 5.579 1.00 96.62 90 LEU A O 1
ATOM 750 N N . GLN A 1 91 ? -16.511 -8.895 5.866 1.00 96.75 91 GLN A N 1
ATOM 751 C CA . GLN A 1 91 ? -16.865 -9.773 6.993 1.00 96.75 91 GLN A CA 1
ATOM 752 C C . GLN A 1 91 ? -17.277 -8.987 8.245 1.00 96.75 91 GLN A C 1
ATOM 754 O O . GLN A 1 91 ? -18.199 -9.394 8.949 1.00 96.75 91 GLN A O 1
ATOM 759 N N . ASP A 1 92 ? -16.656 -7.829 8.481 1.00 94.88 92 ASP A N 1
ATOM 760 C CA . ASP A 1 92 ? -17.028 -6.885 9.543 1.00 94.88 92 ASP A CA 1
ATOM 761 C C . ASP A 1 92 ? -18.341 -6.118 9.225 1.00 94.88 92 ASP A C 1
ATOM 763 O O . ASP A 1 92 ? -18.742 -5.226 9.982 1.00 94.88 92 ASP A O 1
ATOM 767 N N . GLY A 1 93 ? -19.013 -6.431 8.107 1.00 95.25 93 GLY A N 1
ATOM 768 C CA . GLY A 1 93 ? -20.303 -5.860 7.706 1.00 95.25 93 GLY A CA 1
ATOM 769 C C . GLY A 1 93 ? -20.227 -4.439 7.140 1.00 95.25 93 GLY A C 1
ATOM 770 O O . GLY A 1 93 ? -21.219 -3.711 7.187 1.00 95.25 93 GLY A O 1
ATOM 771 N N . LYS A 1 94 ? -19.059 -4.009 6.647 1.00 92.44 94 LYS A N 1
ATOM 772 C CA . LYS A 1 94 ? -18.875 -2.7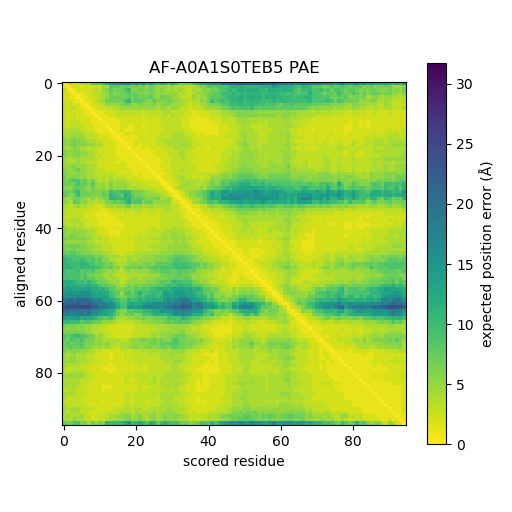03 5.992 1.00 92.44 94 LYS A CA 1
ATOM 773 C C . LYS A 1 94 ? -19.278 -2.795 4.515 1.00 92.44 94 LYS A C 1
ATOM 775 O O . LYS A 1 94 ? -19.000 -3.803 3.869 1.00 92.44 94 LYS A O 1
ATOM 780 N N . GLN A 1 95 ? -19.928 -1.749 4.002 1.00 85.38 95 GLN A N 1
ATOM 781 C CA . GLN A 1 95 ? -20.443 -1.649 2.629 1.00 85.38 95 GLN A CA 1
ATOM 782 C C . GLN A 1 95 ? -20.064 -0.310 2.007 1.00 85.38 95 GLN A C 1
ATOM 784 O O . GLN A 1 95 ? -20.02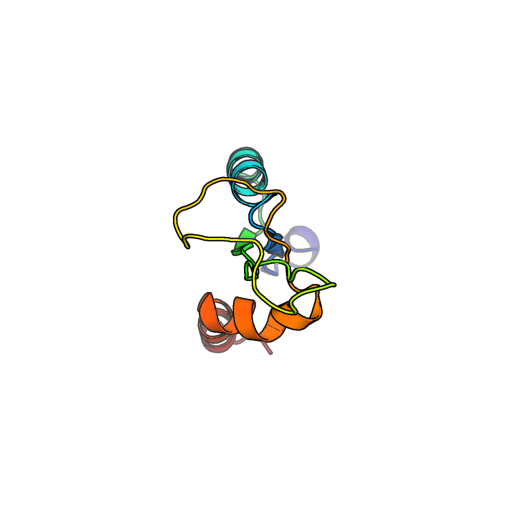7 0.688 2.765 1.00 85.38 95 GLN A O 1
#

Secondary structure (DSSP, 8-state):
-HHHHT--PPEEEEE-TTTHHHHHHHHGGGTTSSS-EEEEEPP-EE-B-TTT-SBS-S-TT---STTEE---GGGHHHHHHHTTHHHHHHHTT--

InterPro domains:
  IPR002618 UDPGP family [PF01704] (1-95)
  IPR016267 UTP--glucose-1-phosphate uridylyltransferase [PTHR43511] (1-95)
  IPR029044 Nucleotide-diphospho-sugar transferases [G3DSA:3.90.550.10] (1-95)
  IPR029044 Nucleotide-diphospho-sugar transferases [SSF53448] (6-94)